Protein AF-A0A925SQT8-F1 (afdb_monomer_lite)

Secondary structure (DSSP, 8-state):
--HHHH-B-TTSPBPPHHHHHHHHHHHHHHHHHHHHHHTTS--EEE-SSBSSGGGS-GGGTT-GGGGGTB---HHHHHHH--SEEEE-SSSS-EEEEETTEEEEE---EETTTEE-TT--TT-----

pLDDT: mean 95.44, std 2.96, range [82.06, 98.69]

Foldseek 3Di:
DCQQVPDADPVRHGDDPVVVVVVVVVVVVVVQVVLVVCPPDQDEAEDAAEAACQLADPVCPPPPCVVVGYDHPLVVCLVRNHQEYEYERRLEWDWDDRNNYIYTYAYQHDPPPRGHPRHDPPDDDDD

Radius of gyration: 16.17 Å; chains: 1; bounding box: 34×37×40 Å

Structure (mmCIF, N/CA/C/O backbone):
data_AF-A0A925SQT8-F1
#
_entry.id   AF-A0A925SQT8-F1
#
loop_
_atom_site.group_PDB
_atom_site.id
_atom_site.type_symbol
_atom_site.label_atom_id
_atom_site.label_alt_id
_atom_site.label_comp_id
_atom_site.label_asym_id
_atom_site.label_entity_id
_atom_site.label_seq_id
_atom_site.pdbx_PDB_ins_code
_atom_site.Cartn_x
_atom_site.Cartn_y
_atom_site.Cartn_z
_atom_site.occupancy
_atom_site.B_iso_or_equiv
_atom_site.auth_seq_id
_atom_site.auth_comp_id
_atom_site.auth_asym_id
_atom_site.auth_atom_id
_atom_site.pdbx_PDB_model_num
ATOM 1 N N . MET A 1 1 ? 15.817 -5.250 -13.098 1.00 82.06 1 MET A N 1
ATOM 2 C CA . MET A 1 1 ? 14.423 -4.782 -13.231 1.00 82.06 1 MET A CA 1
ATOM 3 C C . MET A 1 1 ? 14.272 -4.149 -14.606 1.00 82.06 1 MET A C 1
ATOM 5 O O . MET A 1 1 ? 15.059 -3.265 -14.925 1.00 82.06 1 MET A O 1
ATOM 9 N N . ASN A 1 2 ? 13.375 -4.670 -15.452 1.00 91.75 2 ASN A N 1
ATOM 10 C CA . ASN A 1 2 ? 13.296 -4.269 -16.866 1.00 91.75 2 ASN A CA 1
ATOM 11 C C . ASN A 1 2 ? 12.732 -2.862 -17.056 1.00 91.75 2 ASN A C 1
ATOM 13 O O . ASN A 1 2 ? 13.045 -2.233 -18.064 1.00 91.75 2 ASN A O 1
ATOM 17 N N . ASP A 1 3 ? 11.961 -2.363 -16.091 1.00 91.12 3 ASP A N 1
ATOM 18 C CA . ASP A 1 3 ? 11.292 -1.062 -16.145 1.00 91.12 3 ASP A CA 1
ATOM 19 C C . ASP A 1 3 ? 12.260 0.059 -16.541 1.00 91.12 3 ASP A C 1
ATOM 21 O O . ASP A 1 3 ? 12.030 0.770 -17.515 1.00 91.12 3 ASP A O 1
ATOM 25 N N . PHE A 1 4 ? 13.429 0.107 -15.901 1.00 93.19 4 PHE A N 1
ATOM 26 C CA . PHE A 1 4 ? 14.461 1.129 -16.128 1.00 93.19 4 PHE A CA 1
ATOM 27 C C . PHE A 1 4 ? 15.286 0.936 -17.413 1.00 93.19 4 PHE A C 1
ATOM 29 O O . PHE A 1 4 ? 16.196 1.708 -17.720 1.00 93.19 4 PHE A O 1
ATOM 36 N N . VAL A 1 5 ? 14.993 -0.118 -18.176 1.00 93.44 5 VAL A N 1
ATOM 37 C CA . VAL A 1 5 ? 15.640 -0.425 -19.457 1.00 93.44 5 VAL A CA 1
ATOM 38 C C . VAL A 1 5 ? 14.673 -0.207 -20.617 1.00 93.44 5 VAL A C 1
ATOM 40 O O . VAL A 1 5 ? 15.083 0.316 -21.657 1.00 93.44 5 VAL A O 1
ATOM 43 N N . VAL A 1 6 ? 13.407 -0.601 -20.446 1.00 95.50 6 VAL A N 1
ATOM 44 C CA . VAL A 1 6 ? 12.415 -0.661 -21.531 1.00 95.50 6 VAL A CA 1
ATOM 45 C C . VAL A 1 6 ? 11.388 0.467 -21.487 1.00 95.50 6 VAL A C 1
ATOM 47 O O . VAL A 1 6 ? 10.895 0.857 -22.545 1.00 95.50 6 VAL A O 1
ATOM 50 N N . ILE A 1 7 ? 11.072 1.015 -20.307 1.00 96.06 7 ILE A N 1
ATOM 51 C CA . ILE A 1 7 ? 10.077 2.083 -20.183 1.00 96.06 7 ILE A CA 1
ATOM 52 C C . ILE A 1 7 ? 10.714 3.414 -20.575 1.00 96.06 7 ILE A C 1
ATOM 54 O O . ILE A 1 7 ? 11.762 3.817 -20.062 1.00 96.06 7 ILE A O 1
ATOM 58 N N . LYS A 1 8 ? 10.042 4.109 -21.493 1.00 96.38 8 LYS A N 1
ATOM 59 C CA . LYS A 1 8 ? 10.370 5.474 -21.896 1.00 96.38 8 LYS A CA 1
ATOM 60 C C . LYS A 1 8 ? 9.254 6.414 -21.475 1.00 96.38 8 LYS A C 1
ATOM 62 O O . LYS A 1 8 ? 8.077 6.088 -21.621 1.00 96.38 8 LYS A O 1
ATOM 67 N N . LYS A 1 9 ? 9.641 7.582 -20.980 1.00 95.00 9 LYS A N 1
ATOM 68 C CA . LYS A 1 9 ? 8.736 8.695 -20.700 1.00 95.00 9 LYS A CA 1
ATOM 69 C C . LYS A 1 9 ? 8.281 9.341 -22.013 1.00 95.00 9 LYS A C 1
ATOM 71 O O . LYS A 1 9 ? 8.802 9.038 -23.088 1.00 95.00 9 LYS A O 1
ATOM 76 N N . ALA A 1 10 ? 7.317 10.256 -21.921 1.00 95.50 10 ALA A N 1
ATOM 77 C CA . ALA A 1 10 ? 6.748 10.952 -23.079 1.00 95.50 10 ALA A CA 1
ATOM 78 C C . ALA A 1 10 ? 7.788 11.744 -23.898 1.00 95.50 10 ALA A C 1
ATOM 80 O O . ALA A 1 10 ? 7.631 11.895 -25.106 1.00 95.50 10 ALA A O 1
ATOM 81 N N . ASP A 1 11 ? 8.866 12.206 -23.259 1.00 96.00 11 ASP A N 1
ATOM 82 C CA . ASP A 1 11 ? 9.987 12.909 -23.899 1.00 96.00 11 ASP A CA 1
ATOM 83 C C . ASP A 1 11 ? 11.009 11.969 -24.576 1.00 96.00 11 ASP A C 1
ATOM 85 O O . ASP A 1 11 ? 12.008 12.421 -25.134 1.00 96.00 11 ASP A O 1
ATOM 89 N N . GLY A 1 12 ? 10.776 10.653 -24.535 1.00 95.50 12 GLY A N 1
ATOM 90 C CA . GLY A 1 12 ? 11.641 9.634 -25.124 1.00 95.50 12 GLY A CA 1
ATOM 91 C C . GLY A 1 12 ? 12.835 9.216 -24.261 1.00 95.50 12 GLY A C 1
ATOM 92 O O . GLY A 1 12 ? 13.538 8.270 -24.637 1.00 95.50 12 GLY A O 1
ATOM 93 N N . THR A 1 13 ? 13.062 9.855 -23.109 1.00 96.12 13 THR A N 1
ATOM 94 C CA . THR A 1 13 ? 14.097 9.445 -22.149 1.00 96.12 13 THR A CA 1
ATOM 95 C C . THR A 1 13 ? 13.641 8.233 -21.331 1.00 96.12 13 THR A C 1
ATOM 97 O O . THR A 1 13 ? 12.451 7.920 -21.258 1.00 96.12 13 THR A O 1
ATOM 100 N N . ARG A 1 14 ? 14.590 7.485 -20.756 1.00 96.38 14 ARG A N 1
ATOM 101 C CA . ARG A 1 14 ? 14.278 6.301 -19.936 1.00 96.38 14 ARG A CA 1
ATOM 102 C C . ARG A 1 14 ? 13.713 6.717 -18.581 1.00 96.38 14 ARG A C 1
ATOM 104 O O . ARG A 1 14 ? 14.106 7.754 -18.056 1.00 96.38 14 ARG A O 1
ATOM 111 N N . LEU A 1 15 ? 12.838 5.881 -18.027 1.00 96.56 15 LEU A N 1
ATOM 112 C CA . LEU A 1 15 ? 12.465 5.968 -16.618 1.00 96.56 15 LEU A CA 1
ATOM 113 C C . LEU A 1 15 ? 13.672 5.589 -15.750 1.00 96.56 15 LEU A C 1
ATOM 115 O O . LEU A 1 15 ? 14.278 4.538 -15.963 1.00 96.56 15 LEU A O 1
ATOM 119 N N . MET A 1 16 ? 13.994 6.420 -14.767 1.00 95.75 16 MET A N 1
ATOM 120 C CA . MET A 1 16 ? 15.079 6.183 -13.818 1.00 95.75 16 MET A CA 1
ATOM 121 C C . MET A 1 16 ? 14.535 5.684 -12.469 1.00 95.75 16 MET A C 1
ATOM 123 O O . MET A 1 16 ? 13.445 6.096 -12.061 1.00 95.75 16 MET A O 1
ATOM 127 N N . PRO A 1 17 ? 15.272 4.823 -11.740 1.00 93.56 17 PRO A N 1
ATOM 128 C CA . PRO A 1 17 ? 14.872 4.379 -10.404 1.00 93.56 17 PRO A CA 1
ATOM 129 C C . PRO A 1 17 ? 14.555 5.537 -9.458 1.00 93.56 17 PRO A C 1
ATOM 131 O O . PRO A 1 17 ? 13.543 5.509 -8.762 1.00 93.56 17 PRO A O 1
ATOM 134 N N . GLU A 1 18 ? 15.369 6.588 -9.479 1.00 95.12 18 GLU A N 1
ATOM 135 C CA . GLU A 1 18 ? 15.220 7.760 -8.618 1.00 95.12 18 GLU A CA 1
ATOM 136 C C . GLU A 1 18 ? 13.873 8.464 -8.840 1.00 95.12 18 GLU A C 1
ATOM 138 O O . GLU A 1 18 ? 13.228 8.871 -7.878 1.00 95.12 18 GLU A O 1
ATOM 143 N N . GLU A 1 19 ? 13.387 8.506 -10.084 1.00 95.44 19 GLU A N 1
ATOM 144 C CA . GLU A 1 19 ? 12.083 9.093 -10.410 1.00 95.44 19 GLU A CA 1
ATOM 145 C C . GLU A 1 19 ? 10.940 8.300 -9.768 1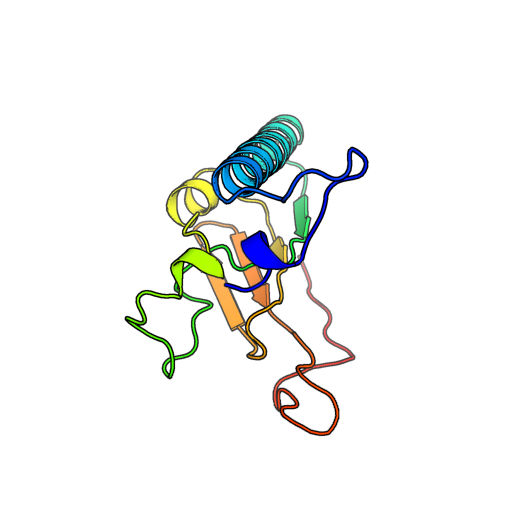.00 95.44 19 GLU A C 1
ATOM 147 O O . GLU A 1 19 ? 9.984 8.880 -9.258 1.00 95.44 19 GLU A O 1
ATOM 152 N N . THR A 1 20 ? 11.042 6.967 -9.725 1.00 94.12 20 THR A N 1
ATOM 153 C CA . THR A 1 20 ? 10.033 6.133 -9.048 1.00 94.12 20 THR A CA 1
ATOM 154 C C . THR A 1 20 ? 10.051 6.314 -7.533 1.00 94.12 20 THR A C 1
ATOM 156 O O . THR A 1 20 ? 8.996 6.287 -6.897 1.00 94.12 20 THR A O 1
ATOM 159 N N . VAL A 1 21 ? 11.226 6.577 -6.954 1.00 94.88 21 VAL A N 1
ATOM 160 C CA . VAL A 1 21 ? 11.353 6.916 -5.532 1.00 94.88 21 VAL A CA 1
ATOM 161 C C . VAL A 1 21 ? 10.698 8.267 -5.245 1.00 94.88 21 VAL A C 1
ATOM 163 O O . VAL A 1 21 ? 10.007 8.411 -4.235 1.00 94.88 21 VAL A O 1
ATOM 166 N N . ASP A 1 22 ? 10.866 9.251 -6.126 1.00 97.06 22 ASP A N 1
ATOM 167 C CA . ASP A 1 22 ? 10.253 10.568 -5.958 1.00 97.06 22 ASP A CA 1
ATOM 168 C C . ASP A 1 22 ? 8.727 10.513 -6.102 1.00 97.06 22 ASP A C 1
ATOM 170 O O . ASP A 1 22 ? 8.016 11.049 -5.246 1.00 97.06 22 ASP A O 1
ATOM 174 N N . LEU A 1 23 ? 8.214 9.758 -7.079 1.00 95.50 23 LEU A N 1
ATOM 175 C CA . LEU A 1 23 ? 6.777 9.484 -7.219 1.00 95.50 23 LEU A CA 1
ATOM 176 C C . LEU A 1 23 ? 6.201 8.771 -5.986 1.00 95.50 23 LEU A C 1
ATOM 178 O O . LEU A 1 23 ? 5.099 9.091 -5.528 1.00 95.50 23 LEU A O 1
ATOM 182 N N . PHE A 1 24 ? 6.948 7.825 -5.410 1.00 95.94 24 PHE A N 1
ATOM 183 C CA . PHE A 1 24 ? 6.562 7.173 -4.161 1.00 95.94 24 PHE A CA 1
ATOM 184 C C . PHE A 1 24 ? 6.493 8.173 -3.002 1.00 95.94 24 PHE A C 1
ATOM 186 O O . PHE A 1 24 ? 5.508 8.191 -2.263 1.00 95.94 24 PHE A O 1
ATOM 193 N N . ARG A 1 25 ? 7.509 9.031 -2.840 1.00 97.50 25 ARG A N 1
ATOM 194 C CA . ARG A 1 25 ? 7.542 10.058 -1.783 1.00 97.50 25 ARG A CA 1
ATOM 195 C C . ARG A 1 25 ? 6.378 11.034 -1.908 1.00 97.50 25 ARG A C 1
ATOM 197 O O . ARG A 1 25 ? 5.787 11.399 -0.893 1.00 97.50 25 ARG A O 1
ATOM 204 N N . GLU A 1 26 ? 6.044 11.443 -3.129 1.00 98.38 26 GLU A N 1
ATOM 205 C CA . GLU A 1 26 ? 4.886 12.290 -3.412 1.00 98.38 26 GLU A CA 1
ATOM 206 C C . GLU A 1 26 ? 3.573 11.599 -3.033 1.00 98.38 26 GLU A C 1
ATOM 208 O O . GLU A 1 26 ? 2.798 12.153 -2.253 1.00 98.38 26 GLU A O 1
ATOM 213 N N . SER A 1 27 ? 3.367 10.363 -3.493 1.00 97.44 27 SER A N 1
ATOM 214 C CA . SER A 1 27 ? 2.160 9.581 -3.195 1.00 97.44 27 SER A CA 1
ATOM 215 C C . SER A 1 27 ? 1.995 9.339 -1.693 1.00 97.44 27 SER A C 1
ATOM 217 O O . SER A 1 27 ? 0.918 9.548 -1.136 1.00 97.44 27 SER A O 1
ATOM 219 N N . LYS A 1 28 ? 3.081 8.955 -1.009 1.00 97.81 28 LYS A N 1
ATOM 220 C CA . LYS A 1 28 ? 3.111 8.767 0.445 1.00 97.81 28 LYS A CA 1
ATOM 221 C C . LYS A 1 28 ? 2.712 10.051 1.167 1.00 97.81 28 LYS A C 1
ATOM 223 O O . LYS A 1 28 ? 1.864 10.010 2.055 1.00 97.81 28 LYS A O 1
ATOM 228 N N . ARG A 1 29 ? 3.315 11.186 0.797 1.00 98.31 29 ARG A N 1
ATOM 229 C CA . ARG A 1 29 ? 3.000 12.487 1.400 1.00 98.31 29 ARG A CA 1
ATOM 230 C C . ARG A 1 29 ? 1.519 12.817 1.226 1.00 98.31 29 ARG A C 1
ATOM 232 O O . ARG A 1 29 ? 0.850 13.063 2.223 1.00 98.31 29 ARG A O 1
ATOM 239 N N . TYR A 1 30 ? 1.008 12.717 -0.001 1.00 98.38 30 TYR A N 1
ATOM 240 C CA . TYR A 1 30 ? -0.396 12.978 -0.313 1.00 98.38 30 TYR A CA 1
ATOM 241 C C . TYR A 1 30 ? -1.357 12.124 0.525 1.00 98.38 30 TYR A C 1
ATOM 243 O O . TYR A 1 30 ? -2.292 12.663 1.118 1.00 98.38 30 TYR A O 1
ATOM 251 N N . ILE A 1 31 ? -1.116 10.809 0.616 1.00 98.25 31 ILE A N 1
ATOM 252 C CA . ILE A 1 31 ? -1.967 9.891 1.389 1.00 98.25 31 ILE A CA 1
ATOM 253 C C . ILE A 1 31 ? -2.044 10.347 2.844 1.00 98.25 31 ILE A C 1
ATOM 255 O O . ILE A 1 31 ? -3.134 10.556 3.372 1.00 98.25 31 ILE A O 1
ATOM 259 N N . PHE A 1 32 ? -0.900 10.539 3.497 1.00 98.12 32 PHE A N 1
ATOM 260 C CA . PHE A 1 32 ? -0.909 10.836 4.923 1.00 98.12 32 PHE A CA 1
ATOM 261 C C . PHE A 1 32 ? -1.332 12.272 5.260 1.00 98.12 32 PHE A C 1
ATOM 263 O O . PHE A 1 32 ? -1.901 12.491 6.326 1.00 98.12 32 PHE A O 1
ATOM 270 N N . GLU A 1 33 ? -1.092 13.247 4.382 1.00 98.38 33 GLU A N 1
ATOM 271 C CA . GLU A 1 33 ? -1.656 14.595 4.537 1.00 98.38 33 GLU A CA 1
ATOM 272 C C . GLU A 1 33 ? -3.183 14.569 4.403 1.00 98.38 33 GLU A C 1
ATOM 274 O O . GLU A 1 33 ? -3.886 15.214 5.180 1.00 98.38 33 GLU A O 1
ATOM 279 N N . THR A 1 34 ? -3.707 13.762 3.476 1.00 98.31 34 THR A N 1
ATOM 280 C CA . THR A 1 34 ? -5.153 13.579 3.294 1.00 98.31 34 THR A CA 1
ATOM 281 C C . THR A 1 34 ? -5.786 12.889 4.503 1.00 98.31 34 THR A C 1
ATOM 283 O O . THR A 1 34 ? -6.840 13.323 4.961 1.00 98.31 34 THR A O 1
ATOM 286 N N . LEU A 1 35 ? -5.135 11.861 5.063 1.00 98.06 35 LEU A N 1
ATOM 287 C CA . LEU A 1 35 ? -5.585 11.208 6.298 1.00 98.06 35 LEU A CA 1
ATOM 288 C C . LEU A 1 35 ? -5.609 12.185 7.476 1.00 98.06 35 LEU A C 1
ATOM 290 O O . LEU A 1 35 ? -6.603 12.253 8.193 1.00 98.06 35 LEU A O 1
ATOM 294 N N . ALA A 1 36 ? -4.563 13.000 7.635 1.00 97.56 36 ALA A N 1
ATOM 295 C CA . ALA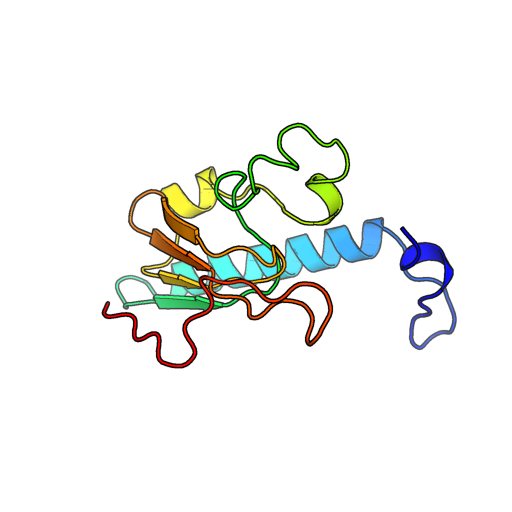 A 1 36 ? -4.531 14.023 8.676 1.00 97.56 36 ALA A CA 1
ATOM 296 C C . ALA A 1 36 ? -5.661 15.055 8.506 1.00 97.56 36 ALA A C 1
ATOM 298 O O . ALA A 1 36 ? -6.311 15.431 9.479 1.00 97.56 36 ALA A O 1
ATOM 299 N N . ALA A 1 37 ? -5.938 15.480 7.270 1.00 98.06 37 ALA A N 1
ATOM 300 C CA . ALA A 1 37 ? -7.022 16.413 6.967 1.00 98.06 37 ALA A CA 1
ATOM 301 C C . ALA A 1 37 ? -8.426 15.804 7.148 1.00 98.06 37 ALA A C 1
ATOM 303 O O . ALA A 1 37 ? -9.391 16.541 7.361 1.00 98.06 37 ALA A O 1
ATOM 304 N N . ALA A 1 38 ? -8.562 14.477 7.064 1.00 96.81 38 ALA A N 1
ATOM 305 C CA . ALA A 1 38 ? -9.831 13.784 7.271 1.00 96.81 38 ALA A CA 1
ATOM 306 C C . ALA A 1 38 ? -10.288 13.794 8.743 1.00 96.81 38 ALA A C 1
ATOM 308 O O . ALA A 1 38 ? -11.496 13.724 8.991 1.00 96.81 38 ALA A O 1
ATOM 309 N N . GLY A 1 39 ? -9.355 13.932 9.694 1.00 94.06 39 GLY A N 1
ATOM 310 C CA . GLY A 1 39 ? -9.639 13.944 11.130 1.00 94.06 39 GLY A CA 1
ATOM 311 C C . GLY A 1 39 ? -10.240 12.620 11.606 1.00 94.06 39 GLY A C 1
ATOM 312 O O . GLY A 1 39 ? -9.731 11.553 11.278 1.00 94.06 39 GLY A O 1
ATOM 313 N N . ASP A 1 40 ? -11.353 12.692 12.338 1.00 92.88 40 ASP A N 1
ATOM 314 C CA . ASP A 1 40 ? -12.011 11.528 12.957 1.00 92.88 40 ASP A CA 1
ATOM 315 C C . ASP A 1 40 ? -12.964 10.765 12.017 1.00 92.88 40 ASP A C 1
ATOM 317 O O . ASP A 1 40 ? -13.786 9.965 12.461 1.00 92.88 40 ASP A O 1
ATOM 321 N N . LYS A 1 41 ? -12.925 11.038 10.709 1.00 95.81 41 LYS A N 1
ATOM 322 C CA . LYS A 1 41 ? -13.759 10.313 9.742 1.00 95.81 41 LYS A CA 1
ATOM 323 C C . LYS A 1 41 ? -13.203 8.914 9.502 1.00 95.81 41 LYS A C 1
ATOM 325 O O . LYS A 1 41 ? -11.994 8.752 9.359 1.00 95.81 41 LYS A O 1
ATOM 330 N N . ASN A 1 42 ? -14.102 7.950 9.305 1.00 95.88 42 ASN A N 1
ATOM 331 C CA . ASN A 1 42 ? -13.712 6.634 8.813 1.00 95.88 42 ASN A CA 1
ATOM 332 C C . ASN A 1 42 ? -13.088 6.765 7.419 1.00 95.88 42 ASN A C 1
ATOM 334 O O . ASN A 1 42 ? -13.685 7.341 6.503 1.00 95.88 42 ASN A O 1
ATOM 338 N N . THR A 1 43 ? -11.880 6.238 7.263 1.00 98.12 43 THR A N 1
ATOM 339 C CA . THR A 1 43 ? -11.062 6.379 6.060 1.00 98.12 43 THR A CA 1
ATOM 340 C C . THR A 1 43 ? -10.605 5.023 5.550 1.00 98.12 43 THR A C 1
ATOM 342 O O . THR A 1 43 ? -10.278 4.111 6.309 1.00 98.12 43 THR A O 1
ATOM 34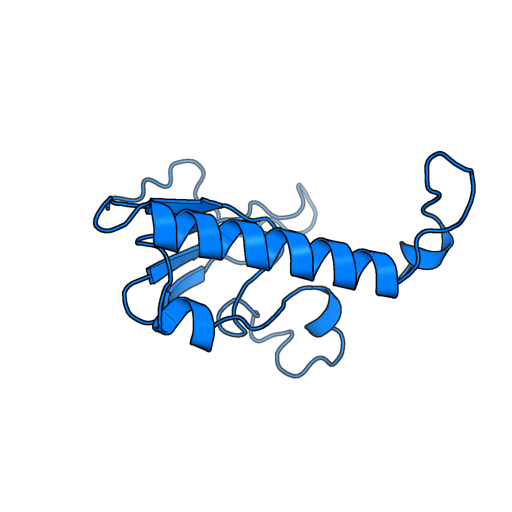5 N N . VAL A 1 44 ? -10.564 4.909 4.223 1.00 98.44 44 VAL A N 1
ATOM 346 C CA . VAL A 1 44 ? -10.062 3.733 3.516 1.00 98.44 44 VAL A CA 1
ATOM 347 C C . VAL A 1 44 ? -8.995 4.185 2.535 1.00 98.44 44 VAL A C 1
ATOM 349 O O . VAL A 1 44 ? -9.226 5.099 1.742 1.00 98.44 44 VAL A O 1
ATOM 352 N N . VAL A 1 45 ? -7.839 3.529 2.569 1.00 98.50 45 VAL A N 1
ATOM 353 C CA . VAL A 1 45 ? -6.767 3.729 1.591 1.00 98.50 45 VAL A CA 1
ATOM 354 C C . VAL A 1 45 ? -6.663 2.495 0.710 1.00 98.50 45 VAL A C 1
ATOM 356 O O . VAL A 1 45 ? -6.680 1.367 1.197 1.00 98.50 45 VAL A O 1
ATOM 359 N N . VAL A 1 46 ? -6.546 2.711 -0.599 1.00 98.12 46 VAL A N 1
ATOM 360 C CA . VAL A 1 46 ? -6.374 1.640 -1.582 1.00 98.12 46 VAL A CA 1
ATOM 361 C C . VAL A 1 46 ? -5.110 1.911 -2.388 1.00 98.12 46 VAL A C 1
ATOM 363 O O . VAL A 1 46 ? -4.992 2.951 -3.034 1.00 98.12 46 VAL A O 1
ATOM 366 N N . THR A 1 47 ? -4.163 0.975 -2.361 1.00 97.25 47 THR A N 1
ATOM 367 C CA . THR A 1 47 ? 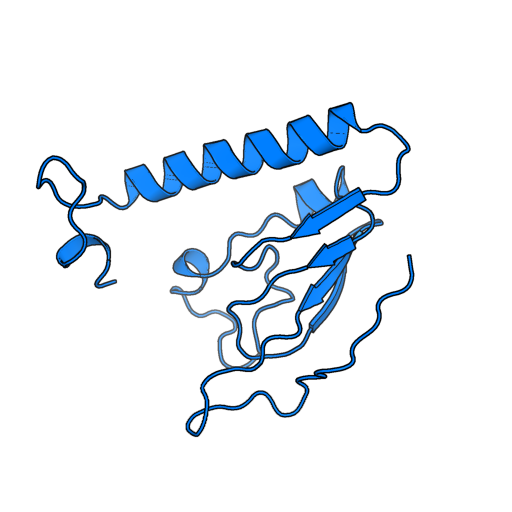-2.910 1.034 -3.132 1.00 97.25 47 THR A CA 1
ATOM 368 C C . THR A 1 47 ? -2.667 -0.274 -3.875 1.00 97.25 47 THR A C 1
ATOM 370 O O . THR A 1 47 ? -3.321 -1.278 -3.620 1.00 97.25 47 THR A O 1
ATOM 373 N N . HIS A 1 48 ? -1.728 -0.299 -4.824 1.00 95.75 48 HIS A N 1
ATOM 374 C CA . HIS A 1 48 ? -1.355 -1.559 -5.476 1.00 95.75 48 HIS A CA 1
ATOM 375 C C . HIS A 1 48 ? -0.296 -2.336 -4.680 1.00 95.75 48 HIS A C 1
ATOM 377 O O . HIS A 1 48 ? -0.521 -3.493 -4.329 1.00 95.75 48 HIS A O 1
ATOM 383 N N . HIS A 1 49 ? 0.841 -1.698 -4.390 1.00 95.06 49 HIS A N 1
ATOM 384 C CA . HIS A 1 49 ? 1.973 -2.317 -3.697 1.00 95.06 49 HIS A CA 1
ATOM 385 C C . HIS A 1 49 ? 1.736 -2.442 -2.188 1.00 95.06 49 HIS A C 1
ATOM 387 O O . HIS A 1 49 ? 0.948 -1.688 -1.606 1.00 95.06 49 HIS A O 1
ATOM 393 N N . GLY A 1 50 ? 2.437 -3.403 -1.579 1.00 94.56 50 GLY A N 1
ATOM 394 C CA . GLY A 1 50 ? 2.363 -3.676 -0.147 1.00 94.56 50 GLY A CA 1
ATOM 395 C C . GLY A 1 50 ? 3.030 -2.603 0.709 1.00 94.56 50 GLY A C 1
ATOM 396 O O . GLY A 1 50 ? 3.948 -1.913 0.263 1.00 94.56 50 GLY A O 1
ATOM 397 N N . VAL A 1 51 ? 2.563 -2.507 1.954 1.00 96.38 51 VAL A N 1
ATOM 398 C CA . VAL A 1 51 ? 2.956 -1.463 2.918 1.00 96.38 51 VAL A CA 1
ATOM 399 C C . VAL A 1 51 ? 3.608 -2.006 4.191 1.00 96.38 51 VAL A C 1
ATOM 401 O O . VAL A 1 51 ? 3.947 -1.242 5.090 1.00 96.38 51 VAL A O 1
ATOM 404 N N . SER A 1 52 ? 3.763 -3.327 4.292 1.00 96.81 52 SER A N 1
ATOM 405 C CA . SER A 1 52 ? 4.392 -3.988 5.433 1.00 96.81 52 SER A CA 1
ATOM 406 C C . SER A 1 52 ? 5.000 -5.333 5.025 1.00 96.81 52 SER A C 1
ATOM 408 O O . SER A 1 52 ? 4.417 -6.040 4.191 1.00 96.81 52 SER A O 1
ATOM 410 N N . PRO A 1 53 ? 6.112 -5.756 5.657 1.00 96.06 53 PRO A N 1
ATOM 411 C CA . PRO A 1 53 ? 6.656 -7.106 5.524 1.00 96.06 53 PRO A CA 1
ATOM 412 C C . PRO A 1 53 ? 5.673 -8.220 5.903 1.00 96.06 53 PRO A C 1
ATOM 414 O 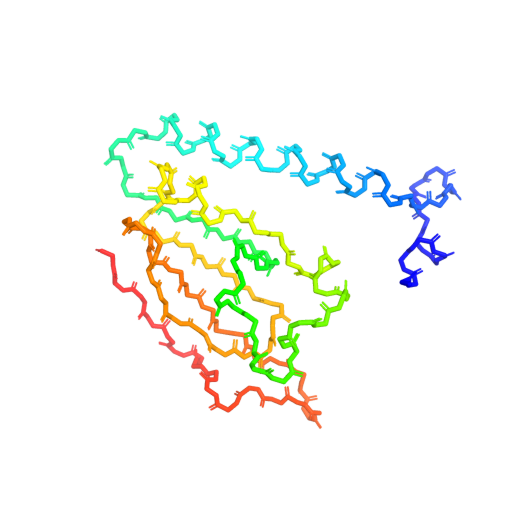O . PRO A 1 53 ? 5.863 -9.361 5.489 1.00 96.06 53 PRO A O 1
ATOM 417 N N . LEU A 1 54 ? 4.612 -7.911 6.656 1.00 96.69 54 LEU A N 1
ATOM 418 C CA . LEU A 1 54 ? 3.555 -8.873 6.983 1.00 96.69 54 LEU A CA 1
ATOM 419 C C . LEU A 1 54 ? 2.790 -9.367 5.745 1.00 96.69 54 LEU A C 1
ATOM 421 O O . LEU A 1 54 ? 2.245 -10.467 5.774 1.00 96.69 54 LEU A O 1
ATOM 425 N N . SER A 1 55 ? 2.817 -8.609 4.645 1.00 96.44 55 SER A N 1
ATOM 426 C CA . SER A 1 55 ? 2.271 -9.027 3.349 1.00 96.44 55 SER A CA 1
ATOM 427 C C . SER A 1 55 ? 3.272 -9.803 2.478 1.00 96.44 55 SER A C 1
ATOM 429 O O . SER A 1 55 ? 3.006 -10.044 1.301 1.00 96.44 55 SER A O 1
ATOM 431 N N . ILE A 1 56 ? 4.445 -10.176 3.000 1.00 95.69 56 ILE A N 1
ATOM 432 C CA . ILE A 1 56 ? 5.415 -11.004 2.276 1.00 95.69 56 ILE A CA 1
ATOM 433 C C . ILE A 1 56 ? 5.159 -12.471 2.613 1.00 95.69 56 ILE A C 1
ATOM 435 O O . ILE A 1 56 ? 5.292 -12.901 3.761 1.00 95.69 56 ILE A O 1
ATOM 439 N N . HIS A 1 57 ? 4.823 -13.256 1.588 1.00 94.25 57 HIS A N 1
ATOM 440 C CA . HIS A 1 57 ? 4.664 -14.700 1.729 1.00 94.25 57 HIS A CA 1
ATOM 441 C C . HIS A 1 57 ? 5.983 -15.346 2.181 1.00 94.25 57 HIS A C 1
ATOM 443 O O . HIS A 1 57 ? 7.052 -14.959 1.712 1.00 94.25 57 HIS A O 1
ATOM 449 N N . GLU A 1 58 ? 5.912 -16.379 3.029 1.00 93.44 58 GLU A N 1
ATOM 450 C CA . GLU A 1 58 ? 7.079 -17.053 3.630 1.00 93.44 58 GLU A CA 1
ATOM 451 C C . GLU A 1 58 ? 8.167 -17.402 2.602 1.00 93.44 58 GLU A C 1
ATOM 453 O O . GLU A 1 58 ? 9.349 -17.183 2.840 1.00 93.44 58 GLU A O 1
ATOM 458 N N . ARG A 1 59 ? 7.750 -17.856 1.411 1.00 93.56 59 ARG A N 1
ATOM 459 C CA . ARG A 1 59 ? 8.641 -18.225 0.294 1.00 93.56 59 ARG A CA 1
ATOM 460 C C . ARG A 1 59 ? 9.601 -17.116 -0.164 1.00 93.56 59 ARG A C 1
ATOM 462 O O . ARG A 1 59 ? 10.600 -17.432 -0.796 1.00 93.56 59 ARG A O 1
ATOM 469 N N . PHE A 1 60 ? 9.282 -15.852 0.111 1.00 93.38 60 PHE A N 1
ATOM 470 C CA . PHE A 1 60 ? 10.079 -14.687 -0.280 1.00 93.38 60 PHE A CA 1
ATOM 471 C C . PHE A 1 60 ? 10.697 -13.962 0.918 1.00 93.38 60 PHE A C 1
ATOM 473 O O . PHE A 1 60 ? 11.327 -12.918 0.747 1.00 93.38 60 PHE A O 1
ATOM 480 N N . ARG A 1 61 ? 10.522 -14.460 2.148 1.00 91.81 61 ARG A N 1
ATOM 481 C CA . ARG A 1 61 ? 11.093 -13.795 3.322 1.00 91.81 61 ARG A CA 1
ATOM 482 C C . ARG A 1 61 ? 12.614 -13.726 3.222 1.00 91.81 61 ARG A C 1
ATOM 484 O O . ARG A 1 61 ? 13.278 -14.708 2.914 1.00 91.81 61 ARG A O 1
ATOM 491 N N . GLY A 1 62 ? 13.156 -12.544 3.509 1.00 90.56 62 GLY A N 1
ATOM 492 C CA . GLY A 1 62 ? 14.595 -12.284 3.449 1.00 90.56 62 GLY A CA 1
ATOM 493 C C . GLY A 1 62 ? 15.155 -12.077 2.039 1.00 90.56 62 GLY A C 1
ATOM 494 O O . GLY A 1 62 ? 16.343 -11.787 1.920 1.00 90.56 62 GLY A O 1
ATOM 495 N N . ASP A 1 63 ? 14.334 -12.172 0.986 1.00 93.75 63 ASP A N 1
ATOM 496 C CA . ASP A 1 63 ? 14.780 -11.849 -0.370 1.00 93.75 63 ASP A CA 1
ATOM 497 C C . ASP A 1 63 ? 15.137 -10.356 -0.466 1.00 93.75 63 ASP A C 1
ATOM 499 O O . ASP A 1 63 ? 14.354 -9.479 -0.076 1.00 93.75 63 ASP A O 1
ATOM 503 N N . SER A 1 64 ? 16.332 -10.068 -0.981 1.00 91.38 64 SER A N 1
ATOM 504 C CA . SER A 1 64 ? 16.845 -8.709 -1.148 1.00 91.38 64 SER A CA 1
ATOM 505 C C . SER A 1 64 ? 16.065 -7.905 -2.187 1.00 91.38 64 SER A C 1
ATOM 507 O O . SER A 1 64 ? 16.111 -6.677 -2.155 1.00 91.38 64 SER A O 1
ATOM 509 N N . LEU A 1 65 ? 15.314 -8.568 -3.070 1.00 90.81 65 LEU A N 1
ATOM 510 C CA . LEU A 1 65 ? 14.470 -7.924 -4.072 1.00 90.81 65 LEU A CA 1
ATOM 511 C C . LEU A 1 65 ? 13.140 -7.410 -3.515 1.00 90.81 65 LEU A C 1
ATOM 513 O O . LEU A 1 65 ? 12.486 -6.617 -4.188 1.00 90.81 65 LEU A O 1
ATOM 517 N N . ASN A 1 66 ? 12.739 -7.792 -2.297 1.00 91.69 66 ASN A N 1
ATOM 518 C CA . ASN A 1 66 ? 11.462 -7.357 -1.716 1.00 91.69 66 ASN A CA 1
ATOM 519 C C . ASN A 1 66 ? 11.316 -5.831 -1.651 1.00 91.69 66 ASN A C 1
ATOM 521 O O . ASN A 1 66 ? 10.210 -5.319 -1.806 1.00 91.69 66 ASN A O 1
ATOM 525 N N . CYS A 1 67 ? 12.421 -5.099 -1.478 1.00 88.00 67 CYS A N 1
ATOM 526 C CA . CYS A 1 67 ? 12.417 -3.634 -1.445 1.00 88.00 67 CYS A CA 1
ATOM 527 C C . CYS A 1 67 ? 11.948 -2.993 -2.759 1.00 88.00 67 CYS A C 1
ATOM 529 O O . CYS A 1 67 ? 11.564 -1.828 -2.771 1.00 88.00 67 CYS A O 1
ATOM 531 N N . ALA A 1 68 ? 11.967 -3.744 -3.861 1.00 88.44 68 ALA A N 1
ATOM 532 C CA . ALA A 1 68 ? 11.493 -3.281 -5.155 1.00 88.44 68 ALA A CA 1
ATOM 533 C C . ALA A 1 68 ? 9.982 -3.518 -5.362 1.00 88.44 68 ALA A C 1
ATOM 535 O O . ALA A 1 68 ? 9.417 -3.034 -6.338 1.00 88.44 68 ALA A O 1
ATOM 536 N N . PHE A 1 69 ? 9.333 -4.252 -4.452 1.00 87.94 69 PHE A N 1
ATOM 537 C CA . PHE A 1 69 ? 7.938 -4.699 -4.561 1.00 87.94 69 PHE A CA 1
ATOM 538 C C . PHE A 1 69 ? 7.068 -4.286 -3.359 1.00 87.94 69 PHE A C 1
ATOM 540 O O . PHE A 1 69 ? 5.836 -4.312 -3.429 1.00 87.94 69 PHE A O 1
ATOM 547 N N . MET A 1 70 ? 7.699 -3.903 -2.247 1.00 93.00 70 MET A N 1
ATOM 548 C CA . MET A 1 70 ? 7.058 -3.516 -0.994 1.00 93.00 70 MET A CA 1
ATOM 549 C C . MET A 1 70 ? 7.934 -2.489 -0.269 1.00 93.00 70 MET A C 1
ATOM 551 O O . MET A 1 70 ? 9.147 -2.677 -0.149 1.00 93.00 70 MET A O 1
ATOM 555 N N . THR A 1 71 ? 7.309 -1.434 0.254 1.00 93.31 71 THR A N 1
ATOM 556 C CA . THR A 1 71 ? 7.971 -0.474 1.145 1.00 93.31 71 THR A CA 1
ATOM 557 C C . THR A 1 71 ? 7.361 -0.581 2.530 1.00 93.31 71 THR A C 1
ATOM 559 O O . THR A 1 71 ? 6.147 -0.453 2.677 1.00 93.31 71 THR A O 1
ATOM 562 N N . ASP A 1 72 ? 8.199 -0.781 3.545 1.00 96.19 72 ASP A N 1
ATOM 563 C CA . ASP A 1 72 ? 7.727 -0.860 4.923 1.00 96.19 72 ASP A CA 1
ATOM 564 C C . ASP A 1 72 ? 7.293 0.526 5.419 1.00 96.19 72 ASP A C 1
ATOM 566 O O . ASP A 1 72 ? 8.110 1.435 5.573 1.00 96.19 72 ASP A O 1
ATOM 570 N N . LEU A 1 73 ? 5.987 0.681 5.628 1.00 97.62 73 LEU A N 1
ATOM 571 C CA . LEU A 1 73 ? 5.330 1.855 6.200 1.00 97.62 73 LEU A CA 1
ATOM 572 C C . LEU A 1 73 ? 4.674 1.524 7.545 1.00 97.62 73 LEU A C 1
ATOM 574 O O . LEU A 1 73 ? 3.803 2.266 8.002 1.00 97.62 73 LEU A O 1
ATOM 578 N N . SER A 1 74 ? 5.050 0.400 8.168 1.00 98.12 74 SER A N 1
ATOM 579 C CA . SER A 1 74 ? 4.354 -0.122 9.346 1.00 98.12 74 SER A CA 1
ATOM 580 C C . SER A 1 74 ? 4.301 0.901 10.479 1.00 98.12 74 SER A C 1
ATOM 582 O O . SER A 1 74 ? 3.244 1.093 11.070 1.00 98.12 74 SER A O 1
ATOM 584 N N . ASN A 1 75 ? 5.402 1.613 10.741 1.00 98.06 75 ASN A N 1
ATOM 585 C CA . ASN A 1 75 ? 5.462 2.615 11.809 1.00 98.06 75 ASN A CA 1
ATOM 586 C C . ASN A 1 75 ? 4.537 3.808 11.537 1.00 98.06 75 ASN A C 1
ATOM 588 O O . ASN A 1 75 ? 3.788 4.220 12.418 1.00 98.06 75 ASN A O 1
ATOM 592 N N . GLU A 1 76 ? 4.546 4.345 10.318 1.00 97.69 76 GLU A N 1
ATOM 593 C CA . GLU A 1 76 ? 3.672 5.456 9.939 1.00 97.69 76 GLU A CA 1
ATOM 594 C C . GLU A 1 76 ? 2.192 5.060 9.935 1.00 97.69 76 GLU A C 1
ATOM 596 O O . GLU A 1 76 ? 1.339 5.879 10.270 1.00 97.69 76 GLU A O 1
ATOM 601 N N . ILE A 1 77 ? 1.873 3.815 9.574 1.00 98.31 77 ILE A N 1
ATOM 602 C CA . ILE A 1 77 ? 0.502 3.291 9.628 1.00 98.31 77 ILE A CA 1
ATOM 603 C C . ILE A 1 77 ? 0.057 3.088 11.080 1.00 98.31 77 ILE A C 1
ATOM 605 O O . ILE A 1 77 ? -1.059 3.466 11.424 1.00 98.31 77 ILE A O 1
ATOM 609 N N . ILE A 1 78 ? 0.920 2.549 11.947 1.0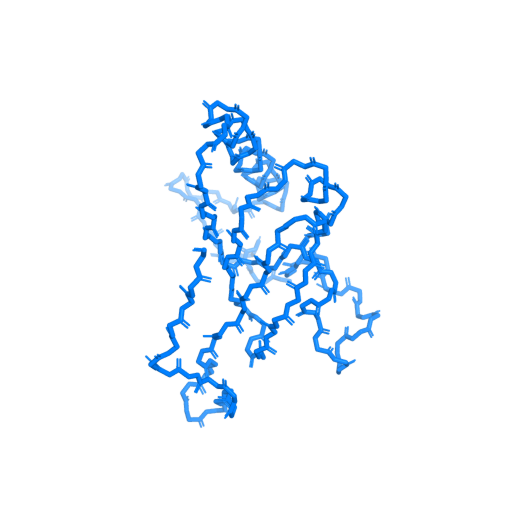0 98.38 78 ILE A N 1
ATOM 610 C CA . ILE A 1 78 ? 0.616 2.390 13.377 1.00 98.38 78 ILE A CA 1
ATOM 611 C C . ILE A 1 78 ? 0.294 3.746 14.022 1.00 98.38 78 ILE A C 1
ATOM 613 O O . ILE A 1 78 ? -0.643 3.828 14.812 1.00 98.38 78 ILE A O 1
ATOM 617 N N . ASP A 1 79 ? 1.050 4.790 13.678 1.00 97.06 79 ASP A N 1
ATOM 618 C CA . ASP A 1 79 ? 0.888 6.137 14.237 1.00 97.06 79 ASP A CA 1
ATOM 619 C C . ASP A 1 79 ? -0.353 6.863 13.692 1.00 97.06 79 ASP A C 1
ATOM 621 O O . ASP A 1 79 ? -1.128 7.454 14.442 1.00 97.06 79 ASP A O 1
ATOM 625 N N . ARG A 1 80 ? -0.560 6.821 12.370 1.00 95.88 80 ARG A N 1
ATOM 626 C CA . ARG A 1 80 ? -1.516 7.710 11.687 1.00 95.88 80 ARG A CA 1
ATOM 627 C C . ARG A 1 80 ? -2.193 7.090 10.464 1.00 95.88 80 ARG A C 1
ATOM 629 O O . ARG A 1 80 ? -2.508 7.782 9.495 1.00 95.88 80 ARG A O 1
ATOM 636 N N . GLY A 1 81 ? -2.368 5.775 10.479 1.00 96.88 81 GLY A N 1
ATOM 637 C CA . GLY A 1 81 ? -3.024 5.028 9.414 1.00 96.88 81 GLY A CA 1
ATOM 638 C C . GLY A 1 81 ? -4.553 5.200 9.372 1.00 96.88 81 GLY A C 1
ATOM 639 O O . GLY A 1 81 ? -5.158 5.731 10.310 1.00 96.88 81 GLY A O 1
ATOM 640 N N . PRO A 1 82 ? -5.184 4.749 8.273 1.00 98.25 82 PRO A N 1
ATOM 641 C CA . PRO A 1 82 ? -6.639 4.728 8.101 1.00 98.25 82 PRO A CA 1
ATOM 642 C C . PRO A 1 82 ? -7.301 3.634 8.951 1.00 98.25 82 PRO A C 1
ATOM 644 O O . PRO A 1 82 ? -6.626 2.895 9.662 1.00 98.25 82 PRO A O 1
ATOM 647 N N . ASP A 1 83 ? -8.614 3.468 8.847 1.00 98.44 83 ASP A N 1
ATOM 648 C CA . ASP A 1 83 ? -9.319 2.339 9.473 1.00 98.44 83 ASP A CA 1
ATOM 649 C C . ASP A 1 83 ? -9.113 1.050 8.661 1.00 98.44 83 ASP A C 1
ATOM 651 O O . ASP A 1 83 ? -8.922 -0.032 9.220 1.00 98.44 83 ASP A O 1
ATOM 655 N N . LEU A 1 84 ? -9.037 1.180 7.331 1.00 98.69 84 LEU A N 1
ATOM 656 C CA . LEU A 1 84 ? -8.723 0.085 6.415 1.00 98.69 84 LEU A CA 1
ATOM 657 C C . LEU A 1 84 ? -7.706 0.498 5.351 1.00 98.69 84 LEU A C 1
ATOM 659 O O . LEU A 1 84 ? -7.838 1.534 4.698 1.00 98.69 84 LEU A O 1
ATOM 663 N N . TRP A 1 85 ? -6.729 -0.373 5.121 1.00 98.62 85 TRP A N 1
ATOM 664 C CA . TRP A 1 85 ? -5.820 -0.311 3.986 1.00 98.62 85 TRP A CA 1
ATOM 665 C C . TRP A 1 85 ? -5.986 -1.556 3.117 1.00 98.62 85 TRP A C 1
ATOM 667 O O . TRP A 1 85 ? -5.774 -2.676 3.574 1.00 98.62 85 TRP A O 1
ATOM 677 N N . VAL A 1 86 ? -6.327 -1.377 1.844 1.00 98.44 86 VAL A N 1
ATOM 678 C CA . VAL A 1 86 ? -6.410 -2.474 0.874 1.00 98.44 86 VAL A CA 1
ATOM 679 C C . VAL A 1 86 ? -5.245 -2.389 -0.097 1.00 98.44 86 VAL A C 1
ATOM 681 O O . VAL A 1 86 ? -4.984 -1.325 -0.663 1.00 98.44 86 VAL A O 1
ATOM 684 N N . HIS A 1 87 ? -4.552 -3.507 -0.317 1.00 97.38 87 HIS A N 1
ATOM 685 C CA . HIS A 1 87 ? -3.558 -3.594 -1.384 1.00 97.38 87 HIS A CA 1
ATOM 686 C C . HIS A 1 87 ? -3.558 -4.940 -2.118 1.00 97.38 87 HIS A C 1
ATOM 688 O O . HIS A 1 87 ? -4.336 -5.840 -1.808 1.00 97.38 87 HIS A O 1
ATOM 694 N N . GLY A 1 88 ? -2.706 -5.065 -3.140 1.00 94.44 88 GLY A N 1
ATOM 695 C CA . GLY A 1 88 ? -2.569 -6.266 -3.962 1.00 94.44 88 GLY A CA 1
ATOM 696 C C . GLY A 1 88 ? -1.109 -6.678 -4.132 1.00 94.44 88 GLY A C 1
ATOM 697 O O . GLY A 1 88 ? -0.370 -6.758 -3.152 1.00 94.44 88 GLY A O 1
ATOM 698 N N . HIS A 1 89 ? -0.718 -6.926 -5.387 1.00 93.25 89 HIS A N 1
ATOM 699 C CA . HIS A 1 89 ? 0.637 -7.248 -5.861 1.00 93.25 89 HIS A CA 1
ATOM 700 C C . HIS A 1 89 ? 1.201 -8.626 -5.463 1.00 93.25 89 HIS A C 1
ATOM 702 O O . HIS A 1 89 ? 1.793 -9.309 -6.287 1.00 93.25 89 HIS A O 1
ATOM 708 N N . THR A 1 90 ? 0.973 -9.079 -4.234 1.00 90.62 90 THR A N 1
ATOM 709 C CA . THR A 1 90 ? 1.639 -10.253 -3.634 1.00 90.62 90 THR A CA 1
ATOM 710 C C . THR A 1 90 ? 1.201 -11.608 -4.195 1.00 90.62 90 THR A C 1
ATOM 712 O O . THR A 1 90 ? 1.888 -12.603 -3.985 1.00 90.62 90 THR A O 1
ATOM 715 N N . HIS A 1 91 ? 0.037 -11.662 -4.854 1.00 94.12 91 HIS A N 1
ATOM 716 C CA . HIS A 1 91 ? -0.635 -12.890 -5.316 1.00 94.12 91 HIS A CA 1
ATOM 717 C C . HIS A 1 91 ? -0.966 -13.894 -4.194 1.00 94.12 91 HIS A C 1
ATOM 719 O O . HIS A 1 91 ? -1.329 -15.037 -4.458 1.00 94.12 91 HIS A O 1
ATOM 725 N N . ASN A 1 92 ? -0.905 -13.450 -2.939 1.00 94.62 92 ASN A N 1
ATOM 726 C CA . ASN A 1 92 ? -1.297 -14.200 -1.753 1.00 94.62 92 ASN A CA 1
ATOM 727 C C . ASN A 1 92 ? -2.235 -13.334 -0.906 1.00 94.62 92 ASN A C 1
ATOM 729 O O . ASN A 1 92 ? -2.052 -12.115 -0.847 1.00 94.62 92 ASN A O 1
ATOM 733 N N . SER A 1 93 ? -3.235 -13.948 -0.269 1.00 96.88 93 SER A N 1
ATOM 734 C CA . SER A 1 93 ? -4.161 -13.216 0.599 1.00 96.88 93 SER A CA 1
ATOM 735 C C . SER A 1 93 ? -3.558 -12.971 1.983 1.00 96.88 93 SER A C 1
ATOM 737 O O . SER A 1 93 ? -2.894 -13.845 2.538 1.00 96.88 93 SER A O 1
ATOM 739 N N . PHE A 1 94 ? -3.821 -11.795 2.552 1.00 97.62 94 PHE A N 1
ATOM 740 C CA . PHE A 1 94 ? -3.400 -11.410 3.902 1.00 97.62 94 PHE A CA 1
ATOM 741 C C . PHE A 1 94 ? -4.498 -10.588 4.579 1.00 97.62 94 PHE A C 1
ATOM 743 O O . PHE A 1 94 ? -5.187 -9.810 3.922 1.00 97.62 94 PHE A O 1
ATOM 750 N N . ASP A 1 95 ? -4.629 -10.747 5.891 1.00 97.94 95 ASP A N 1
ATOM 751 C CA . ASP A 1 95 ? -5.527 -9.960 6.735 1.00 97.94 95 ASP A CA 1
ATOM 752 C C . ASP A 1 95 ? -4.874 -9.810 8.110 1.00 97.94 95 ASP A C 1
ATOM 754 O O . ASP A 1 95 ? -4.637 -10.803 8.804 1.00 97.94 95 ASP A O 1
ATOM 758 N N . TYR A 1 96 ? -4.473 -8.592 8.456 1.00 98.19 96 TYR A N 1
ATOM 759 C CA . TYR A 1 96 ? -3.764 -8.294 9.700 1.00 98.19 96 TYR A CA 1
ATOM 760 C C . TYR A 1 96 ? -4.011 -6.854 10.141 1.00 98.19 96 TYR A C 1
ATOM 762 O O . TYR A 1 96 ? -4.586 -6.053 9.409 1.00 98.19 96 TYR A O 1
ATOM 770 N N . THR A 1 97 ? -3.547 -6.507 11.340 1.00 98.31 97 THR A N 1
ATOM 771 C CA . THR A 1 97 ? -3.720 -5.167 11.909 1.00 98.31 97 THR A CA 1
ATOM 772 C C . THR A 1 97 ? -2.372 -4.513 12.195 1.00 98.31 97 THR A C 1
ATOM 774 O O . THR A 1 97 ? -1.470 -5.142 12.749 1.00 98.31 97 THR A O 1
ATOM 777 N N . LEU A 1 98 ? -2.258 -3.230 11.855 1.00 98.19 98 LEU A N 1
ATOM 778 C CA . LEU A 1 98 ? -1.169 -2.331 12.228 1.00 98.19 98 LEU A CA 1
ATOM 779 C C . LEU A 1 98 ? -1.745 -1.161 13.030 1.00 98.19 98 LEU A C 1
ATOM 781 O O . LEU A 1 98 ? -2.385 -0.271 12.474 1.00 98.19 98 LEU A O 1
ATOM 785 N N . GLY A 1 99 ? -1.543 -1.161 14.349 1.00 96.94 99 GLY A N 1
ATOM 786 C CA . GLY A 1 99 ? -2.168 -0.167 15.226 1.00 96.94 99 GLY A CA 1
ATOM 787 C C . GLY A 1 99 ? -3.692 -0.292 15.178 1.00 96.94 99 GLY A C 1
ATOM 788 O O . GLY A 1 99 ? -4.227 -1.333 15.553 1.00 96.94 99 GLY A O 1
ATOM 789 N N . LYS A 1 100 ? -4.383 0.750 14.699 1.00 96.19 100 LYS A N 1
ATOM 790 C CA . LYS A 1 100 ? -5.836 0.710 14.442 1.00 96.19 100 LYS A CA 1
ATOM 791 C C . LYS A 1 100 ? -6.206 0.256 13.026 1.00 96.19 100 LYS A C 1
ATOM 793 O O . LYS A 1 100 ? -7.356 -0.084 12.781 1.00 96.19 100 LYS A O 1
ATOM 798 N N . THR A 1 101 ? -5.254 0.267 12.095 1.00 98.44 101 THR A N 1
ATOM 799 C CA . THR A 1 101 ? -5.511 -0.001 10.680 1.00 98.44 101 THR A CA 1
ATOM 800 C C . THR A 1 101 ? -5.599 -1.494 10.427 1.00 98.44 101 THR A C 1
ATOM 802 O O . THR A 1 101 ? -4.621 -2.216 10.635 1.00 98.44 101 THR A O 1
ATOM 805 N N . ARG A 1 102 ? -6.729 -1.966 9.899 1.00 98.50 102 ARG A N 1
ATOM 806 C CA . ARG A 1 102 ? -6.798 -3.294 9.283 1.00 98.50 102 ARG A CA 1
ATOM 807 C C . ARG A 1 102 ? -6.184 -3.227 7.887 1.00 98.50 102 ARG A C 1
ATOM 809 O O . ARG A 1 102 ? -6.502 -2.326 7.118 1.00 98.50 102 ARG A O 1
ATOM 816 N N . VAL A 1 103 ? -5.318 -4.167 7.543 1.00 98.62 103 VAL A N 1
ATOM 817 C CA . VAL A 1 103 ? -4.735 -4.305 6.208 1.00 98.62 103 VAL A CA 1
ATOM 818 C C . VAL A 1 103 ? -5.274 -5.576 5.573 1.00 98.62 103 VAL A C 1
ATOM 820 O O . VAL A 1 103 ? -5.100 -6.658 6.127 1.00 98.62 103 VAL A O 1
ATOM 823 N N . VAL A 1 104 ? -5.914 -5.447 4.409 1.00 98.56 104 VAL A N 1
ATOM 824 C CA . VAL A 1 104 ? -6.516 -6.573 3.684 1.00 98.56 104 VAL A CA 1
ATOM 825 C C . VAL A 1 104 ? -5.944 -6.677 2.276 1.00 98.56 104 VAL A C 1
ATOM 827 O O . VAL A 1 104 ? -5.846 -5.698 1.535 1.00 98.56 104 VAL A O 1
ATOM 830 N N . VAL A 1 105 ? -5.585 -7.897 1.893 1.00 98.12 105 VAL A N 1
ATOM 831 C CA . VAL A 1 105 ? -4.964 -8.233 0.614 1.00 98.12 105 VAL A CA 1
ATOM 832 C C . VAL A 1 105 ? -5.723 -9.416 0.037 1.00 98.12 105 VAL A C 1
ATOM 834 O O . VAL A 1 105 ? -5.726 -10.492 0.626 1.00 98.12 105 VAL A O 1
ATOM 837 N N . ASN A 1 106 ? -6.391 -9.217 -1.099 1.00 97.50 106 ASN A N 1
ATOM 838 C CA . ASN A 1 106 ? -7.206 -10.246 -1.755 1.00 97.50 106 ASN A CA 1
ATOM 839 C C . ASN A 1 106 ? -6.972 -10.283 -3.286 1.00 97.50 106 ASN A C 1
ATOM 841 O O . ASN A 1 106 ? -7.885 -10.016 -4.071 1.00 97.50 106 ASN A O 1
ATOM 845 N N . PRO A 1 107 ? -5.730 -10.523 -3.751 1.00 96.25 107 PRO A N 1
ATOM 846 C CA . PRO A 1 107 ? -5.403 -10.542 -5.172 1.00 96.25 107 PRO A CA 1
ATOM 847 C C . PRO A 1 107 ? -5.857 -11.850 -5.830 1.00 96.25 107 PRO A C 1
ATOM 849 O O . PRO A 1 107 ? -5.767 -12.915 -5.226 1.00 96.25 107 PRO A O 1
ATOM 852 N N . TYR A 1 108 ? -6.260 -11.785 -7.101 1.00 95.12 108 TYR A N 1
ATOM 853 C CA . TYR A 1 108 ? -6.611 -12.968 -7.899 1.00 95.12 108 TYR A CA 1
ATOM 854 C C . TYR A 1 108 ? -5.394 -13.840 -8.257 1.00 95.12 108 TYR A C 1
ATOM 856 O O . TYR A 1 108 ? -5.481 -15.066 -8.252 1.00 95.12 108 TYR A O 1
ATOM 864 N N . GLY A 1 109 ? -4.258 -13.206 -8.560 1.00 93.25 109 GLY A N 1
ATOM 865 C CA . GLY A 1 109 ? -3.081 -13.862 -9.131 1.00 93.25 109 GLY A CA 1
ATOM 866 C C . GLY A 1 109 ? -3.101 -13.891 -10.663 1.00 93.25 109 GLY A C 1
ATOM 867 O O . GLY A 1 109 ? -3.834 -13.135 -11.307 1.00 93.25 109 GLY A O 1
ATOM 868 N N . TYR A 1 110 ? -2.286 -14.756 -11.261 1.00 91.00 110 TYR A N 1
ATOM 869 C CA . TYR A 1 110 ? -2.233 -14.934 -12.709 1.00 91.00 110 TYR A CA 1
ATOM 870 C C . TYR A 1 110 ? -3.198 -16.024 -13.156 1.00 91.00 110 TYR A C 1
ATOM 872 O O . TYR A 1 110 ? -3.062 -17.191 -12.781 1.00 91.00 110 TYR A O 1
ATOM 880 N N . LYS A 1 111 ? -4.145 -15.645 -14.018 1.00 90.75 111 LYS A N 1
ATOM 881 C CA . LYS A 1 111 ? -5.072 -16.589 -14.641 1.00 90.75 111 LYS A CA 1
ATOM 882 C C . LYS A 1 111 ? -4.294 -17.725 -15.310 1.00 90.75 111 LYS A C 1
ATOM 884 O O . LYS A 1 111 ? -3.334 -17.465 -16.029 1.00 90.75 111 LYS A O 1
ATOM 889 N N . ASP A 1 112 ? -4.721 -18.960 -15.065 1.00 91.38 112 ASP A N 1
ATOM 890 C CA . ASP A 1 112 ? -4.185 -20.184 -15.676 1.00 91.38 112 ASP A CA 1
ATOM 891 C C . ASP A 1 112 ? -2.702 -20.496 -15.353 1.00 91.38 112 ASP A C 1
ATOM 893 O O . ASP A 1 112 ? -2.167 -21.483 -15.854 1.00 91.38 112 ASP A O 1
ATOM 897 N N . VAL A 1 113 ? -2.042 -19.704 -14.495 1.00 91.44 113 VAL A N 1
ATOM 898 C CA . VAL A 1 113 ? -0.619 -19.872 -14.131 1.00 91.44 113 VAL A CA 1
ATOM 899 C C . VAL A 1 113 ? -0.436 -19.981 -12.620 1.00 91.44 113 VAL A C 1
ATOM 901 O O . VAL A 1 113 ? 0.152 -20.939 -12.130 1.00 91.44 113 VAL A O 1
ATOM 904 N N . GLU A 1 114 ? -0.946 -19.004 -11.874 1.00 90.38 114 GLU A N 1
ATOM 905 C CA . GLU A 1 114 ? -0.783 -18.903 -10.424 1.00 90.38 114 GLU A CA 1
ATOM 906 C C . GLU A 1 114 ? -2.006 -18.186 -9.854 1.00 90.38 114 GLU A C 1
ATOM 908 O O . GLU A 1 114 ? -1.981 -16.989 -9.565 1.00 90.38 114 GLU A O 1
ATOM 913 N N . VAL A 1 115 ? -3.117 -18.912 -9.757 1.00 94.12 115 VAL A N 1
ATOM 914 C CA . VAL A 1 115 ? -4.332 -18.390 -9.127 1.00 94.12 115 VAL A CA 1
ATOM 915 C C . VAL A 1 115 ? -4.162 -18.493 -7.617 1.00 94.12 115 VAL A C 1
ATOM 917 O O . VAL A 1 115 ? -3.814 -19.555 -7.101 1.00 94.12 115 VAL A O 1
ATOM 920 N N . ASN A 1 116 ? -4.432 -17.401 -6.908 1.00 95.62 116 ASN A N 1
ATOM 921 C CA . ASN A 1 116 ? -4.468 -17.395 -5.455 1.00 95.62 116 ASN A CA 1
ATOM 922 C C . ASN A 1 116 ? -5.659 -18.249 -4.973 1.00 95.62 116 ASN A C 1
ATOM 924 O O . ASN A 1 116 ? -6.808 -17.864 -5.203 1.00 95.62 116 ASN A O 1
ATOM 928 N N . PRO A 1 117 ? -5.432 -19.381 -4.282 1.00 94.31 117 PRO A N 1
ATOM 929 C CA . PRO A 1 117 ? -6.518 -20.258 -3.841 1.00 94.31 117 PRO A CA 1
ATOM 930 C C . PRO A 1 117 ? -7.408 -19.615 -2.768 1.00 94.31 117 PRO A C 1
ATOM 932 O O . PRO A 1 117 ? -8.518 -20.084 -2.540 1.00 94.31 117 PRO A O 1
ATOM 935 N N . GLN A 1 118 ? -6.927 -18.556 -2.111 1.00 96.06 118 GLN A N 1
ATOM 936 C CA . GLN A 1 118 ? -7.651 -17.796 -1.092 1.00 96.06 118 GLN A CA 1
ATOM 937 C C . GLN A 1 118 ? -8.295 -16.525 -1.658 1.00 96.06 118 GLN A C 1
ATOM 939 O O . GLN A 1 118 ? -8.766 -15.692 -0.884 1.00 96.06 118 GLN A O 1
ATOM 944 N N . TYR A 1 119 ? -8.276 -16.333 -2.981 1.00 96.75 119 TYR A N 1
ATOM 945 C CA . TYR A 1 119 ? -8.991 -15.224 -3.592 1.00 96.75 119 TYR A CA 1
ATOM 946 C C . TYR A 1 119 ? -10.494 -15.395 -3.386 1.00 96.75 119 TYR A C 1
ATOM 948 O O . TYR A 1 119 ? -11.092 -16.366 -3.854 1.00 96.75 119 TYR A O 1
ATOM 956 N N . ASP A 1 120 ? -11.109 -14.409 -2.747 1.00 97.31 120 ASP A N 1
ATOM 957 C CA . ASP A 1 120 ? -12.552 -14.349 -2.576 1.00 97.31 120 ASP A CA 1
ATOM 958 C C . ASP A 1 120 ? -13.146 -13.239 -3.451 1.00 97.31 120 ASP A C 1
ATOM 960 O O . ASP A 1 120 ? -13.014 -12.046 -3.176 1.00 97.31 120 ASP A O 1
ATOM 964 N N . LYS A 1 121 ? -13.841 -13.634 -4.521 1.00 96.25 121 LYS A N 1
ATOM 965 C CA . LYS A 1 121 ? -14.531 -12.709 -5.433 1.00 96.25 121 LYS A CA 1
ATOM 966 C C . LYS A 1 121 ? -15.666 -11.931 -4.753 1.00 96.25 121 LYS A C 1
ATOM 968 O O . LYS A 1 121 ? -16.080 -10.897 -5.272 1.00 96.25 121 LYS A O 1
ATOM 973 N N . GLN A 1 122 ? -16.204 -12.451 -3.655 1.00 97.38 122 GLN A N 1
ATOM 974 C CA . GLN A 1 122 ? -17.353 -11.901 -2.941 1.00 97.38 122 GLN A CA 1
ATOM 975 C C . GLN A 1 122 ? -16.962 -11.293 -1.591 1.00 97.38 122 GLN A C 1
ATOM 977 O O . GLN A 1 122 ? -17.848 -11.016 -0.787 1.00 97.38 122 GLN A O 1
ATOM 982 N N . LEU A 1 123 ? -15.666 -11.060 -1.349 1.00 96.88 123 LEU A N 1
ATOM 983 C CA . LEU A 1 123 ? -15.190 -10.519 -0.082 1.00 96.88 123 LEU A CA 1
ATOM 984 C C . LEU A 1 123 ? -15.877 -9.186 0.240 1.00 96.88 123 LEU A C 1
ATOM 986 O O . LEU A 1 123 ? -15.743 -8.207 -0.497 1.00 96.88 123 LEU A O 1
ATOM 990 N N . VAL A 1 124 ? -16.563 -9.152 1.380 1.00 96.69 124 VAL A N 1
ATOM 991 C CA . VAL A 1 124 ? -17.129 -7.943 1.984 1.00 96.69 124 VAL A CA 1
ATOM 992 C C . VAL A 1 124 ? -16.345 -7.639 3.254 1.00 96.69 124 VAL A C 1
ATOM 994 O O . VAL A 1 124 ? -16.113 -8.525 4.075 1.00 96.69 124 VAL A O 1
ATOM 997 N N . ILE A 1 125 ? -15.925 -6.383 3.405 1.00 95.38 125 ILE A N 1
ATOM 998 C CA . ILE A 1 125 ? -15.212 -5.898 4.588 1.00 95.38 125 ILE A CA 1
ATOM 999 C C . ILE A 1 125 ? -16.128 -4.914 5.308 1.00 95.38 125 ILE A C 1
ATOM 1001 O O . ILE A 1 125 ? -16.500 -3.888 4.740 1.00 95.38 125 ILE A O 1
ATOM 1005 N N . GLU A 1 126 ? -16.483 -5.236 6.547 1.00 91.38 126 GLU A N 1
ATOM 1006 C CA . GLU A 1 126 ? -17.201 -4.333 7.447 1.00 91.38 126 GLU A CA 1
ATOM 1007 C C . GLU A 1 126 ? -16.195 -3.482 8.237 1.00 91.38 126 GLU A C 1
ATOM 1009 O O . GLU A 1 126 ? -15.143 -3.990 8.647 1.00 91.38 126 GLU A O 1
ATOM 1014 N N . LEU A 1 127 ? -16.515 -2.191 8.392 1.00 85.19 127 LEU A N 1
ATOM 1015 C CA . LEU A 1 127 ? -15.720 -1.173 9.090 1.00 85.19 127 LEU A CA 1
ATOM 1016 C C . LEU A 1 127 ? -16.453 -0.662 10.324 1.00 85.19 127 LEU A C 1
ATOM 1018 O O . LEU A 1 127 ? -17.670 -0.395 10.194 1.00 85.19 127 LEU A O 1
#

Sequence (127 aa):
MNDFVVIKKADGTRLMPEETVDLFRESKRYIFETLAAAGDKNTVVVTHHGVSPLSIHERFRGDSLNCAFMTDLSNEIIDRGPDLWVHGHTHNSFDYTLGKTRVVVNPYGYKDVEVNPQYDKQLVIEL